Protein AF-A0A0M3V6K5-F1 (afdb_monomer)

Structure (mmCIF, N/CA/C/O backbone):
data_AF-A0A0M3V6K5-F1
#
_entry.id   AF-A0A0M3V6K5-F1
#
loop_
_atom_site.group_PDB
_atom_site.id
_atom_site.type_symbol
_atom_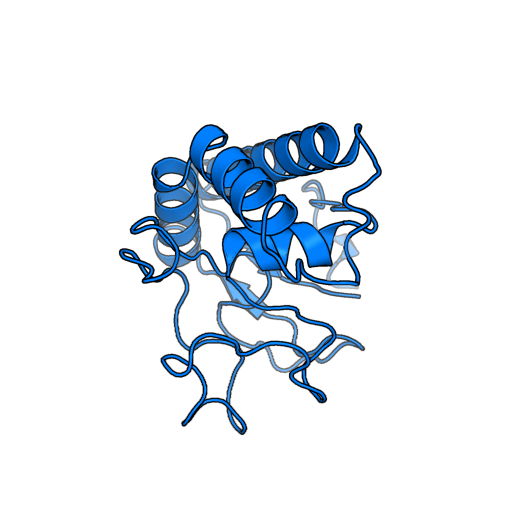site.label_atom_id
_atom_site.label_alt_id
_atom_site.label_comp_id
_atom_site.label_asym_id
_atom_site.label_entity_id
_atom_site.label_seq_id
_atom_site.pdbx_PDB_ins_code
_atom_site.Cartn_x
_atom_site.Cartn_y
_atom_site.Cartn_z
_atom_site.occupancy
_atom_site.B_iso_or_equiv
_atom_site.auth_seq_id
_atom_site.auth_comp_id
_atom_site.auth_asym_id
_atom_site.auth_atom_id
_atom_site.pdbx_PDB_model_num
ATOM 1 N N . MET A 1 1 ? -28.792 -4.652 2.745 1.00 46.75 1 MET A N 1
ATOM 2 C CA . MET A 1 1 ? -28.884 -3.284 3.290 1.00 46.75 1 MET A CA 1
ATOM 3 C C . MET A 1 1 ? -28.000 -3.232 4.536 1.00 46.75 1 MET A C 1
ATOM 5 O O . MET A 1 1 ? -28.494 -3.390 5.635 1.00 46.75 1 MET A O 1
ATOM 9 N N . PHE A 1 2 ? -26.681 -3.203 4.328 1.00 44.50 2 PHE A N 1
ATOM 10 C CA . PHE A 1 2 ? -25.637 -3.112 5.371 1.00 44.50 2 PHE A CA 1
ATOM 11 C C . PHE A 1 2 ? -24.636 -2.019 4.965 1.00 44.50 2 PHE A C 1
ATOM 13 O O . PHE A 1 2 ? -24.246 -1.193 5.773 1.00 44.50 2 PHE A O 1
ATOM 20 N N . LEU A 1 3 ? -24.344 -1.932 3.661 1.00 49.41 3 LEU A N 1
ATOM 21 C CA . LEU A 1 3 ? -23.540 -0.867 3.053 1.00 49.41 3 LEU A CA 1
ATOM 22 C C . LEU A 1 3 ? -24.242 0.506 2.999 1.00 49.41 3 LEU A C 1
ATOM 24 O O . LEU A 1 3 ? -23.576 1.527 2.949 1.00 49.41 3 LEU A O 1
ATOM 28 N N . SER A 1 4 ? -25.578 0.558 3.040 1.00 46.53 4 SER A N 1
ATOM 29 C CA . SER A 1 4 ? -26.351 1.810 2.911 1.00 46.53 4 SER A CA 1
ATOM 30 C C . SER A 1 4 ? -26.299 2.725 4.140 1.00 46.53 4 SER A C 1
ATOM 32 O O . SER A 1 4 ? -26.854 3.815 4.096 1.00 46.53 4 SER A O 1
ATOM 34 N N . GLU A 1 5 ? -25.705 2.264 5.243 1.00 46.28 5 GLU A N 1
ATOM 35 C CA . GLU A 1 5 ? -25.592 3.008 6.508 1.00 46.28 5 GLU A CA 1
ATOM 36 C C . GLU A 1 5 ? -24.185 3.595 6.724 1.00 46.28 5 GLU A C 1
ATOM 38 O O . GLU A 1 5 ? -23.921 4.212 7.754 1.00 46.28 5 GLU A O 1
ATOM 43 N N . TRP A 1 6 ? -23.262 3.411 5.774 1.00 54.88 6 TRP A N 1
ATOM 44 C CA . TRP A 1 6 ? -21.911 3.960 5.863 1.00 54.88 6 TRP A CA 1
ATOM 45 C C . TRP A 1 6 ? -21.881 5.360 5.234 1.00 54.88 6 TRP A C 1
ATOM 47 O O . TRP A 1 6 ? -21.780 5.506 4.024 1.00 54.88 6 TRP A O 1
ATOM 57 N N . GLU A 1 7 ? -21.960 6.402 6.067 1.00 50.59 7 GLU A N 1
ATOM 58 C CA . GLU A 1 7 ? -21.825 7.818 5.663 1.00 50.59 7 GLU A CA 1
ATOM 59 C C . GLU A 1 7 ? -20.371 8.249 5.357 1.00 50.59 7 GLU A C 1
ATOM 61 O O . GLU A 1 7 ? -20.107 9.430 5.139 1.00 50.59 7 GLU A O 1
ATOM 66 N N . ASN A 1 8 ? -19.406 7.324 5.361 1.00 55.50 8 ASN A N 1
ATOM 67 C CA . ASN A 1 8 ? -17.989 7.646 5.166 1.00 55.50 8 ASN A CA 1
ATOM 68 C C . ASN A 1 8 ? -17.569 7.419 3.712 1.00 55.50 8 ASN A C 1
ATOM 70 O O . ASN A 1 8 ? -18.063 6.471 3.101 1.00 55.50 8 ASN A O 1
ATOM 74 N N . PRO A 1 9 ? -16.650 8.240 3.172 1.00 61.56 9 PRO A N 1
ATOM 75 C CA . PRO A 1 9 ? -16.229 8.107 1.788 1.00 61.56 9 PRO A CA 1
ATOM 76 C C . PRO A 1 9 ? -15.633 6.717 1.559 1.00 61.56 9 PRO A C 1
ATOM 78 O O . PRO A 1 9 ? -14.806 6.232 2.331 1.00 61.56 9 PRO A O 1
ATOM 81 N N . GLU A 1 10 ? -16.109 6.058 0.515 1.00 70.69 10 GLU A N 1
ATOM 82 C CA . GLU A 1 10 ? -15.439 4.912 -0.078 1.00 70.69 10 GLU A CA 1
ATOM 83 C C . GLU A 1 10 ? -14.110 5.397 -0.666 1.00 70.69 10 GLU A C 1
ATOM 85 O O . GLU A 1 10 ? -14.068 6.449 -1.306 1.00 70.69 10 GLU A O 1
ATOM 90 N N . LEU A 1 11 ? -13.024 4.660 -0.426 1.00 72.75 11 LEU A N 1
ATOM 91 C CA . LEU A 1 11 ? -11.788 4.875 -1.169 1.00 72.75 11 LEU A CA 1
ATOM 92 C C . LEU A 1 11 ? -11.941 4.175 -2.526 1.00 72.75 11 LEU A C 1
ATOM 94 O O . LEU A 1 11 ? -11.670 2.979 -2.643 1.00 72.75 11 LEU A O 1
ATOM 98 N N . ASP A 1 12 ? -12.429 4.911 -3.524 1.00 72.25 12 ASP A N 1
ATOM 99 C CA . ASP A 1 12 ? -12.554 4.432 -4.904 1.00 72.25 12 ASP A CA 1
ATOM 100 C C . ASP A 1 12 ? -11.204 4.548 -5.614 1.00 72.25 12 ASP A C 1
ATOM 102 O O . ASP A 1 12 ? -10.880 5.535 -6.274 1.00 72.25 12 ASP A O 1
ATOM 106 N N . LEU A 1 13 ? -10.399 3.502 -5.468 1.00 66.94 13 LEU A N 1
ATOM 107 C CA . LEU A 1 13 ? -9.257 3.291 -6.340 1.00 66.94 13 LEU A CA 1
ATOM 108 C C . LEU A 1 13 ? -9.823 2.752 -7.649 1.00 66.94 13 LEU A C 1
ATOM 110 O O . LEU A 1 13 ? -10.278 1.610 -7.673 1.00 66.94 13 LEU A O 1
ATOM 114 N N . HIS A 1 14 ? -9.808 3.555 -8.717 1.00 66.00 14 HIS A N 1
ATOM 115 C CA . HIS A 1 14 ? -10.274 3.158 -10.050 1.00 66.00 14 HIS A CA 1
ATOM 116 C C . HIS A 1 14 ? -9.541 1.893 -10.593 1.00 66.00 14 HIS A C 1
ATOM 118 O O . HIS A 1 14 ? -9.084 0.997 -9.883 1.00 66.00 14 HIS A O 1
ATOM 124 N N . LYS A 1 15 ? -9.380 1.754 -11.915 1.00 64.25 15 LYS A N 1
ATOM 125 C CA . LYS A 1 15 ? -8.787 0.551 -12.540 1.00 64.25 15 LYS A CA 1
ATOM 126 C C . LYS A 1 15 ? -7.354 0.211 -12.092 1.00 64.25 15 LYS A C 1
ATOM 128 O O . LYS A 1 15 ? -6.901 -0.878 -12.429 1.00 64.25 15 LYS A O 1
ATOM 133 N N . SER A 1 16 ? -6.693 1.079 -11.326 1.00 76.75 16 SER A N 1
ATOM 134 C CA . SER A 1 16 ? -5.287 0.954 -10.937 1.00 76.75 16 SER A CA 1
ATOM 135 C C . SER A 1 16 ? -5.024 0.215 -9.619 1.00 76.75 16 SER A C 1
ATOM 137 O O . SER A 1 16 ? -3.887 0.149 -9.145 1.00 76.75 16 SER A O 1
ATOM 139 N N . TRP A 1 17 ? -6.058 -0.351 -8.987 1.00 79.56 17 TRP A N 1
ATOM 140 C CA . TRP A 1 17 ? -5.895 -1.080 -7.725 1.00 79.56 17 TRP A CA 1
ATOM 141 C C . TRP A 1 17 ? -4.914 -2.263 -7.844 1.00 79.56 17 TRP A C 1
ATOM 143 O O . TRP A 1 17 ? -4.268 -2.639 -6.865 1.00 79.56 17 TRP A O 1
ATOM 153 N N . ARG A 1 18 ? -4.760 -2.853 -9.040 1.00 81.31 18 ARG A N 1
ATOM 154 C CA . ARG A 1 18 ? -3.841 -3.979 -9.285 1.00 81.31 18 ARG A CA 1
ATOM 155 C C . ARG A 1 18 ? -2.384 -3.524 -9.279 1.00 81.31 18 ARG A C 1
ATOM 157 O O . ARG A 1 18 ? -1.545 -4.174 -8.657 1.00 81.31 18 ARG A O 1
ATOM 164 N N . GLU A 1 19 ? -2.111 -2.418 -9.953 1.00 87.31 19 GLU A N 1
ATOM 165 C CA . GLU A 1 19 ? -0.820 -1.755 -10.099 1.00 87.31 19 GLU A CA 1
ATOM 166 C C . GLU A 1 19 ? -0.312 -1.330 -8.722 1.00 87.31 19 GLU A C 1
ATOM 168 O O . GLU A 1 19 ? 0.783 -1.719 -8.308 1.00 87.31 19 GLU A O 1
ATOM 173 N N . ILE A 1 20 ? -1.152 -0.630 -7.957 1.00 90.31 20 ILE A N 1
ATOM 174 C CA . ILE A 1 20 ? -0.763 -0.163 -6.629 1.00 90.31 20 ILE A CA 1
ATOM 175 C C . ILE A 1 20 ? -0.643 -1.309 -5.620 1.00 90.31 20 ILE A C 1
ATOM 177 O O . ILE A 1 20 ? 0.279 -1.306 -4.807 1.00 90.31 20 ILE A O 1
ATOM 181 N N . THR A 1 21 ? -1.478 -2.355 -5.708 1.00 87.38 21 THR A N 1
ATOM 182 C CA . THR A 1 21 ? -1.301 -3.569 -4.886 1.00 87.38 21 THR A CA 1
ATOM 183 C C . THR A 1 21 ? 0.054 -4.220 -5.154 1.00 87.38 21 THR A C 1
ATOM 185 O O . THR A 1 21 ? 0.742 -4.619 -4.213 1.00 87.38 21 THR A O 1
ATOM 188 N N . PHE A 1 22 ? 0.473 -4.293 -6.419 1.00 87.50 22 PHE A N 1
ATOM 189 C CA . PHE A 1 22 ? 1.783 -4.825 -6.773 1.00 87.50 22 PHE A CA 1
ATOM 190 C C . PHE A 1 22 ? 2.917 -3.986 -6.170 1.00 87.50 22 PHE A C 1
ATOM 192 O O . PHE A 1 22 ? 3.817 -4.549 -5.546 1.00 87.50 22 PHE A O 1
ATOM 199 N N . LEU A 1 23 ? 2.856 -2.658 -6.279 1.00 91.00 23 LEU A N 1
ATOM 200 C CA . LEU A 1 23 ? 3.886 -1.771 -5.728 1.00 91.00 23 LEU A CA 1
ATOM 201 C C . LEU A 1 23 ? 3.922 -1.780 -4.192 1.00 91.00 23 LEU A C 1
ATOM 203 O O . LEU A 1 23 ? 4.999 -1.692 -3.601 1.00 91.00 23 LEU A O 1
ATOM 207 N N . LEU A 1 24 ? 2.777 -1.928 -3.527 1.00 91.94 24 LEU A N 1
ATOM 208 C CA . LEU A 1 24 ? 2.703 -1.978 -2.067 1.00 91.94 24 LEU A CA 1
ATOM 209 C C . LEU A 1 24 ? 3.119 -3.339 -1.506 1.00 91.94 24 LEU A C 1
ATOM 211 O O . LEU A 1 24 ? 3.901 -3.401 -0.555 1.00 91.94 24 LEU A O 1
ATOM 215 N N . ALA A 1 25 ? 2.613 -4.426 -2.086 1.00 85.69 25 ALA A N 1
ATOM 216 C CA . ALA A 1 25 ? 2.657 -5.751 -1.478 1.00 85.69 25 ALA A CA 1
ATOM 217 C C . ALA A 1 25 ? 3.518 -6.772 -2.238 1.00 85.69 25 ALA A C 1
ATOM 219 O O . ALA A 1 25 ? 3.788 -7.854 -1.714 1.00 85.69 25 ALA A O 1
ATOM 220 N N . GLY A 1 26 ? 3.962 -6.452 -3.456 1.00 80.19 26 GLY A N 1
ATOM 221 C CA . GLY A 1 26 ? 4.806 -7.321 -4.279 1.00 80.19 26 GLY A CA 1
ATOM 222 C C . GLY A 1 26 ? 4.074 -8.512 -4.909 1.00 80.19 26 GLY A C 1
ATOM 223 O O . GLY A 1 26 ? 4.721 -9.484 -5.302 1.00 80.19 26 GLY A O 1
ATOM 224 N N . TYR A 1 27 ? 2.740 -8.474 -4.992 1.00 72.19 27 TYR A N 1
ATOM 225 C CA . TYR A 1 27 ? 1.919 -9.509 -5.628 1.00 72.19 27 TYR A CA 1
ATOM 226 C C . TYR A 1 27 ? 0.771 -8.890 -6.438 1.00 72.19 27 TYR A C 1
ATOM 228 O O . TYR A 1 27 ? 0.402 -7.742 -6.211 1.00 72.19 27 TYR A O 1
ATOM 236 N N . ILE A 1 28 ? 0.170 -9.664 -7.351 1.00 63.12 28 ILE A N 1
ATOM 237 C CA . ILE A 1 28 ? -1.068 -9.262 -8.040 1.00 63.12 28 ILE A CA 1
ATOM 238 C C . ILE A 1 28 ? -2.222 -10.096 -7.521 1.00 63.12 28 ILE A C 1
ATOM 240 O O . ILE A 1 28 ? -2.120 -11.319 -7.443 1.00 63.12 28 ILE A O 1
ATOM 244 N N . SER A 1 29 ? -3.333 -9.437 -7.228 1.00 51.25 29 SER A N 1
ATOM 245 C CA . SER A 1 29 ? -4.604 -10.084 -6.931 1.00 51.25 29 SER A CA 1
ATOM 246 C C . SER A 1 29 ? -5.031 -11.015 -8.074 1.00 51.25 29 SER A C 1
ATOM 248 O O . SER A 1 29 ? -5.043 -12.220 -7.909 1.00 51.25 29 SER A O 1
ATOM 250 N N . ALA A 1 30 ? -5.252 -10.511 -9.290 1.00 44.53 30 ALA A N 1
ATOM 251 C CA . ALA A 1 30 ? -5.819 -11.278 -10.411 1.00 44.53 30 ALA A CA 1
ATOM 252 C C . ALA A 1 30 ? -5.052 -12.556 -10.840 1.00 44.53 30 ALA A C 1
ATOM 254 O O . ALA A 1 30 ? -5.631 -13.417 -11.504 1.00 44.53 30 ALA A O 1
ATOM 255 N N . TYR A 1 31 ? -3.780 -12.712 -10.460 1.00 45.22 31 TYR A N 1
ATOM 256 C CA . TYR A 1 31 ? -2.925 -13.847 -10.833 1.00 45.22 31 TYR A CA 1
ATOM 257 C C . TYR A 1 31 ? -2.845 -14.941 -9.754 1.00 45.22 31 TYR A C 1
ATOM 259 O O . TYR A 1 31 ? -1.856 -15.668 -9.662 1.00 45.22 31 TYR A O 1
ATOM 267 N N . TYR A 1 32 ? -3.934 -15.133 -9.000 1.00 46.59 32 TYR A N 1
ATOM 268 C CA . TYR A 1 32 ? -4.135 -16.261 -8.077 1.00 46.59 32 TYR A CA 1
ATOM 269 C C . TYR A 1 32 ? -3.855 -17.641 -8.710 1.00 46.59 32 TYR A C 1
ATOM 271 O O . TYR A 1 32 ? -3.421 -18.560 -8.019 1.00 46.59 32 TYR A O 1
ATOM 279 N N . ASN A 1 33 ? -4.076 -17.787 -10.024 1.00 37.22 33 ASN A N 1
ATOM 280 C CA . ASN A 1 33 ? -4.031 -19.079 -10.719 1.00 37.22 33 ASN A CA 1
ATOM 281 C C . ASN A 1 33 ? -2.872 -19.246 -11.717 1.00 37.22 33 ASN A C 1
ATOM 283 O O . ASN A 1 33 ? -2.656 -20.360 -12.193 1.00 37.22 33 ASN A O 1
ATOM 287 N N . THR A 1 34 ? -2.107 -18.196 -12.034 1.00 36.41 34 THR A N 1
ATOM 288 C CA . THR A 1 34 ? -0.942 -18.303 -12.929 1.00 36.41 34 THR A CA 1
ATOM 289 C C . THR A 1 34 ? 0.180 -17.365 -12.480 1.00 36.41 34 THR A C 1
ATOM 291 O O . THR A 1 34 ? 0.120 -16.169 -12.749 1.00 36.41 34 THR A O 1
ATOM 294 N N . PRO A 1 35 ? 1.236 -17.873 -11.820 1.00 39.25 35 PRO A N 1
ATOM 295 C CA . PRO A 1 35 ? 2.397 -17.063 -11.483 1.00 39.25 35 PRO A CA 1
ATOM 296 C C . PRO A 1 35 ? 3.205 -16.768 -12.756 1.00 39.25 35 PRO A C 1
ATOM 298 O O . PRO A 1 35 ? 4.134 -17.496 -13.103 1.00 39.25 35 PRO A O 1
ATOM 301 N N . GLN A 1 36 ? 2.847 -15.713 -13.493 1.00 36.16 36 GLN A N 1
A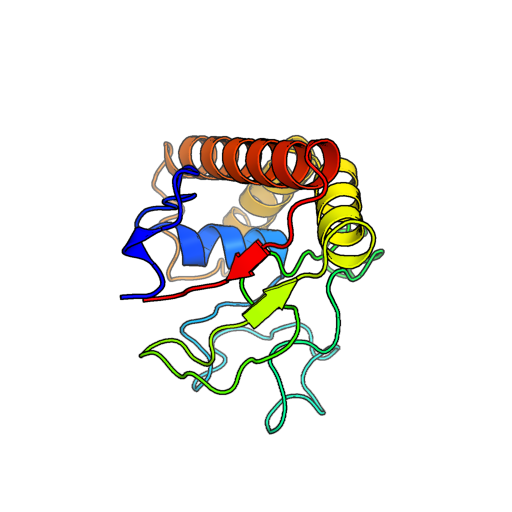TOM 302 C CA . GLN A 1 36 ? 3.749 -15.113 -14.474 1.00 36.16 36 GLN A CA 1
ATOM 303 C C . GLN A 1 36 ? 4.632 -14.091 -13.763 1.00 36.16 36 GLN A C 1
ATOM 305 O O . GLN A 1 36 ? 4.280 -12.929 -13.597 1.00 36.16 36 GLN A O 1
ATOM 310 N N . GLY A 1 37 ? 5.790 -14.572 -13.327 1.00 39.91 37 GLY A N 1
ATOM 311 C CA . GLY A 1 37 ? 6.756 -13.806 -12.555 1.00 39.91 37 GLY A CA 1
ATOM 312 C C . GLY A 1 37 ? 6.961 -14.483 -11.216 1.00 39.91 37 GLY A C 1
ATOM 313 O O . GLY A 1 37 ? 6.008 -14.762 -10.492 1.00 39.91 37 GLY A O 1
ATOM 314 N N . LYS A 1 38 ? 8.211 -14.803 -10.895 1.00 37.91 38 LYS A N 1
ATOM 315 C CA . LYS A 1 38 ? 8.574 -15.253 -9.557 1.00 37.91 38 LYS A CA 1
ATOM 316 C C . LYS A 1 38 ? 8.181 -14.141 -8.576 1.00 37.91 38 LYS A C 1
ATOM 318 O O . LYS A 1 38 ? 8.945 -13.197 -8.401 1.00 37.91 38 LYS A O 1
ATOM 323 N N . ILE A 1 39 ? 7.022 -14.262 -7.920 1.00 46.44 39 ILE A N 1
ATOM 324 C CA . ILE A 1 39 ? 6.882 -13.757 -6.549 1.00 46.44 39 ILE A CA 1
ATOM 325 C C . ILE A 1 39 ? 8.115 -14.331 -5.852 1.00 46.44 39 ILE A C 1
ATOM 327 O O . ILE A 1 39 ? 8.301 -15.549 -5.975 1.00 46.44 39 ILE A O 1
ATOM 331 N N . PRO A 1 40 ? 9.008 -13.509 -5.263 1.00 42.59 40 PRO A N 1
ATOM 332 C CA . PRO A 1 40 ? 10.245 -14.003 -4.680 1.00 42.59 40 PRO A CA 1
ATOM 333 C C . PRO A 1 40 ? 9.931 -15.283 -3.918 1.00 42.59 40 PRO A C 1
ATOM 335 O O . PRO A 1 40 ? 8.960 -15.309 -3.157 1.00 42.59 40 PRO A O 1
ATOM 338 N N . GLU A 1 41 ? 10.703 -16.342 -4.167 1.00 39.88 41 GLU A N 1
ATOM 339 C CA . GLU A 1 41 ? 10.521 -17.710 -3.643 1.00 39.88 41 GLU A CA 1
ATOM 340 C C . GLU A 1 41 ? 10.428 -17.776 -2.093 1.00 39.88 41 GLU A C 1
ATOM 342 O O . GLU A 1 41 ? 10.348 -18.845 -1.504 1.00 39.88 41 GLU A O 1
ATOM 347 N N . LEU A 1 42 ? 10.389 -16.628 -1.416 1.00 39.47 42 LEU A N 1
ATOM 348 C CA . LEU A 1 42 ? 10.339 -16.401 0.015 1.00 39.47 42 LEU A CA 1
ATOM 349 C C . LEU A 1 42 ? 8.957 -16.304 0.665 1.00 39.47 42 LEU A C 1
ATOM 351 O O . LEU A 1 42 ? 8.919 -16.262 1.892 1.00 39.47 42 LEU A O 1
ATOM 355 N N . ILE A 1 43 ? 7.836 -16.267 -0.065 1.00 44.28 43 ILE A N 1
ATOM 356 C CA . ILE A 1 43 ? 6.516 -16.131 0.598 1.00 44.28 43 ILE A CA 1
ATOM 357 C C . ILE A 1 43 ? 5.555 -17.299 0.314 1.00 44.28 43 ILE A C 1
ATOM 359 O O . ILE A 1 43 ? 4.724 -17.630 1.160 1.00 44.28 43 ILE A O 1
ATOM 363 N N . VAL A 1 44 ? 5.677 -17.999 -0.820 1.00 42.09 44 VAL A N 1
ATOM 364 C CA . VAL A 1 44 ? 4.568 -18.829 -1.342 1.00 42.09 44 VAL A CA 1
ATOM 365 C C . VAL A 1 44 ? 4.871 -20.333 -1.406 1.00 42.09 44 VAL A C 1
ATOM 367 O O . VAL A 1 44 ? 4.247 -21.049 -2.176 1.00 42.09 44 VAL A O 1
ATOM 370 N N . GLU A 1 45 ? 5.762 -20.885 -0.576 1.00 38.06 45 GLU A N 1
ATOM 371 C CA . GLU A 1 45 ? 5.863 -22.360 -0.494 1.00 38.06 45 GLU A CA 1
ATOM 372 C C . GLU A 1 45 ? 4.759 -22.977 0.396 1.00 38.06 45 GLU A C 1
ATOM 374 O O . GLU A 1 45 ? 4.413 -24.148 0.260 1.00 38.06 45 GLU A O 1
ATOM 379 N N . LYS A 1 46 ? 4.128 -22.181 1.276 1.00 37.59 46 LYS A N 1
ATOM 380 C CA . LYS A 1 46 ? 3.036 -22.640 2.166 1.00 37.59 46 LYS A CA 1
ATOM 381 C C . LYS A 1 46 ? 1.683 -21.950 1.949 1.00 37.59 46 LYS A C 1
ATOM 383 O O . LYS A 1 46 ? 0.683 -22.417 2.489 1.00 37.59 46 LYS A O 1
ATOM 388 N N . GLY A 1 47 ? 1.637 -20.880 1.154 1.00 39.84 47 GLY A N 1
ATOM 389 C CA . GLY A 1 47 ? 0.443 -20.040 0.969 1.00 39.84 47 GLY A CA 1
ATOM 390 C C . GLY A 1 47 ? -0.542 -20.518 -0.102 1.00 39.84 47 GLY A C 1
ATOM 391 O O . GLY A 1 47 ? -1.663 -20.031 -0.154 1.00 39.84 47 GLY A O 1
ATOM 392 N N . TYR A 1 48 ? -0.178 -21.507 -0.927 1.00 39.44 48 TYR A N 1
ATOM 393 C CA . TYR A 1 48 ? -0.980 -21.917 -2.093 1.00 39.44 48 TYR A CA 1
ATOM 394 C C . TYR A 1 48 ? -2.345 -22.551 -1.747 1.00 39.44 48 TYR A C 1
ATOM 396 O O . TYR A 1 48 ? -3.115 -22.889 -2.642 1.00 39.44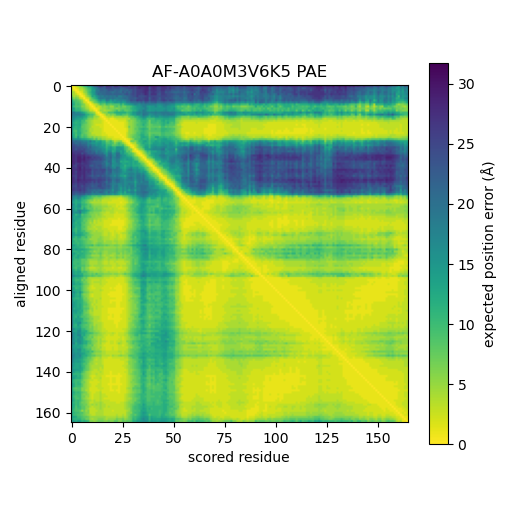 48 TYR A O 1
ATOM 404 N N . LYS A 1 49 ? -2.659 -22.764 -0.459 1.00 41.59 49 LYS A N 1
ATOM 405 C CA . LYS A 1 49 ? -3.939 -23.359 -0.038 1.00 41.59 49 LYS A CA 1
ATOM 406 C C . LYS A 1 49 ? -4.665 -22.686 1.122 1.00 41.59 49 LYS A C 1
ATOM 408 O O . LYS A 1 49 ? -5.780 -23.120 1.395 1.00 41.59 49 LYS A O 1
ATOM 413 N N . LYS A 1 50 ? -4.110 -21.681 1.804 1.00 40.16 50 LYS A N 1
ATOM 414 C CA . LYS A 1 50 ? -4.819 -20.988 2.894 1.00 40.16 50 LYS A CA 1
ATOM 415 C C . LYS A 1 50 ? -4.321 -19.556 3.035 1.00 40.16 50 LYS A C 1
ATOM 417 O O . LYS A 1 50 ? -3.163 -19.354 3.378 1.00 40.16 50 LYS A O 1
ATOM 422 N N . ASP A 1 51 ? -5.250 -18.639 2.793 1.00 42.59 51 ASP A N 1
ATOM 423 C CA . ASP A 1 51 ? -5.223 -17.211 3.092 1.00 42.59 51 ASP A CA 1
ATOM 424 C C . ASP A 1 51 ? -4.161 -16.349 2.404 1.00 42.59 51 ASP A C 1
ATOM 426 O O . ASP A 1 51 ? -2.953 -16.559 2.489 1.00 42.59 51 ASP A O 1
ATOM 430 N N . PHE A 1 52 ? -4.661 -15.320 1.720 1.00 47.78 52 PHE A N 1
ATOM 431 C CA . PHE A 1 52 ? -3.865 -14.287 1.081 1.00 47.78 52 PHE A CA 1
ATOM 432 C C . PHE A 1 52 ? -3.083 -13.499 2.136 1.00 47.78 52 PHE A C 1
ATOM 434 O O . PHE A 1 52 ? -3.639 -12.655 2.824 1.00 47.78 52 PHE A O 1
ATOM 441 N N . LEU A 1 53 ? -1.797 -13.845 2.253 1.00 54.56 53 LEU A N 1
ATOM 442 C CA . LEU A 1 53 ? -0.766 -13.322 3.155 1.00 54.56 53 LEU A CA 1
ATOM 443 C C . LEU A 1 53 ? -1.149 -13.299 4.652 1.00 54.56 53 LEU A C 1
ATOM 445 O O . LEU A 1 53 ? -1.964 -12.490 5.084 1.00 54.56 53 LEU A O 1
ATOM 449 N N . PRO A 1 54 ? -0.479 -14.087 5.513 1.00 58.34 54 PRO A N 1
ATOM 450 C CA . PRO A 1 54 ? -0.762 -14.105 6.951 1.00 58.34 54 PRO A CA 1
ATOM 451 C C . PRO A 1 54 ? -0.367 -12.809 7.694 1.00 58.34 54 PRO A C 1
ATOM 453 O O . PRO A 1 54 ? -0.459 -12.770 8.919 1.00 58.34 54 PRO A O 1
ATOM 456 N N . PHE A 1 55 ? 0.110 -11.770 7.000 1.00 70.56 55 PHE A N 1
ATOM 457 C CA . PHE A 1 55 ? 0.656 -10.551 7.596 1.0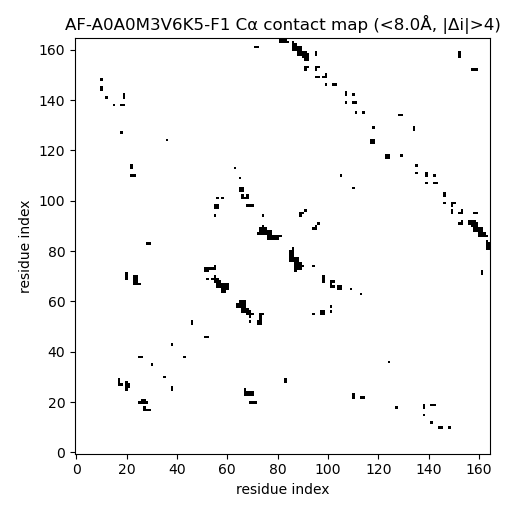0 70.56 55 PHE A CA 1
ATOM 458 C C . PHE A 1 55 ? 0.069 -9.278 6.969 1.00 70.56 55 PHE A C 1
ATOM 460 O O . PHE A 1 55 ? -0.205 -9.218 5.771 1.00 70.56 55 PHE A O 1
ATOM 467 N N . LEU A 1 56 ? -0.064 -8.241 7.801 1.00 83.31 56 LEU A N 1
ATOM 468 C CA . LEU A 1 56 ? -0.445 -6.884 7.393 1.00 83.31 56 LEU A CA 1
ATOM 469 C C . LEU A 1 56 ? 0.725 -6.167 6.710 1.00 83.31 56 LEU A C 1
ATOM 471 O O . LEU A 1 56 ? 0.557 -5.556 5.657 1.00 83.31 56 LEU A O 1
ATOM 475 N N . VAL A 1 57 ? 1.919 -6.280 7.306 1.00 87.06 57 VAL A N 1
ATOM 476 C CA . VAL A 1 57 ? 3.150 -5.628 6.846 1.00 87.06 57 VAL A CA 1
ATOM 477 C C . VAL A 1 57 ? 4.363 -6.549 7.045 1.00 87.06 57 VAL A C 1
ATOM 479 O O . VAL A 1 57 ? 4.557 -7.088 8.134 1.00 87.06 57 VAL A O 1
ATOM 482 N N . ILE A 1 58 ? 5.221 -6.697 6.028 1.00 87.19 58 ILE A N 1
ATOM 483 C CA . ILE A 1 58 ? 6.605 -7.189 6.198 1.00 87.19 58 ILE A CA 1
ATOM 484 C C . ILE A 1 58 ? 7.506 -5.970 6.269 1.00 87.19 58 ILE A C 1
ATOM 486 O O . ILE A 1 58 ? 7.650 -5.288 5.266 1.00 87.19 58 ILE A O 1
ATOM 490 N N . LYS A 1 59 ? 8.149 -5.716 7.411 1.00 83.81 59 LYS A N 1
ATOM 491 C CA . LYS A 1 59 ? 8.944 -4.494 7.619 1.00 83.81 59 LYS A CA 1
ATOM 492 C C . LYS A 1 59 ? 10.178 -4.371 6.720 1.00 83.81 59 LYS A C 1
ATOM 494 O O . LYS A 1 59 ? 10.435 -3.303 6.192 1.00 83.81 59 LYS A O 1
ATOM 499 N N . ASN A 1 60 ? 10.904 -5.465 6.506 1.00 81.81 60 ASN A N 1
ATOM 500 C CA . ASN A 1 60 ? 12.148 -5.455 5.734 1.00 81.81 60 ASN A CA 1
ATOM 501 C C . ASN A 1 60 ? 11.998 -6.349 4.504 1.00 81.81 60 ASN A C 1
ATOM 503 O O . ASN A 1 60 ? 12.303 -7.545 4.563 1.00 81.81 60 ASN A O 1
ATOM 507 N N . SER A 1 61 ? 11.479 -5.797 3.405 1.00 81.44 61 SER A N 1
ATOM 508 C CA . SER A 1 61 ? 11.355 -6.558 2.165 1.00 81.44 61 SER A CA 1
ATOM 509 C C . SER A 1 61 ? 12.731 -6.909 1.601 1.00 81.44 61 SER A C 1
ATOM 511 O O . SER A 1 61 ? 13.688 -6.142 1.699 1.00 81.44 61 SER A O 1
ATOM 513 N N . GLN A 1 62 ? 12.823 -8.052 0.926 1.00 76.81 62 GLN A N 1
ATOM 514 C CA . GLN A 1 62 ? 13.998 -8.355 0.106 1.00 76.81 62 GLN A CA 1
ATOM 515 C C . GLN A 1 62 ? 13.995 -7.619 -1.239 1.00 76.81 62 GLN A C 1
ATOM 517 O O . GLN A 1 62 ? 14.962 -7.720 -1.988 1.00 76.81 62 GLN A O 1
ATOM 522 N N . TRP A 1 63 ? 12.911 -6.909 -1.564 1.00 77.31 63 TRP A N 1
ATOM 523 C CA . TRP A 1 63 ? 12.792 -6.170 -2.815 1.00 77.31 63 TRP A CA 1
ATOM 524 C C . TRP A 1 63 ? 13.659 -4.912 -2.774 1.00 77.31 63 TRP A C 1
ATOM 526 O O . TRP A 1 63 ? 14.448 -4.654 -3.681 1.00 77.31 63 TRP A O 1
ATOM 536 N N . ASP A 1 64 ? 13.536 -4.146 -1.697 1.00 83.69 64 ASP A N 1
ATOM 537 C CA . ASP A 1 64 ? 14.164 -2.836 -1.569 1.00 83.69 64 ASP A CA 1
ATOM 538 C C . ASP A 1 64 ? 14.526 -2.457 -0.127 1.00 83.69 64 ASP A C 1
ATOM 540 O O . ASP A 1 64 ? 14.956 -1.331 0.115 1.00 83.69 64 ASP A O 1
ATOM 544 N N . GLY A 1 65 ? 14.368 -3.376 0.831 1.00 85.50 65 GLY A N 1
ATOM 545 C CA . GLY A 1 65 ? 14.608 -3.112 2.250 1.00 85.50 65 GLY A CA 1
ATOM 546 C C . GLY A 1 65 ? 13.524 -2.269 2.925 1.00 85.50 65 GLY A C 1
ATOM 547 O O . GLY A 1 65 ? 13.635 -2.022 4.120 1.00 85.50 65 GLY A O 1
ATOM 548 N N . LYS A 1 66 ? 12.486 -1.842 2.193 1.00 91.81 66 LYS A N 1
ATOM 549 C CA . LYS A 1 66 ? 11.328 -1.104 2.717 1.00 91.81 66 LYS A CA 1
ATOM 550 C C . LYS A 1 66 ? 10.176 -2.055 3.059 1.00 91.81 66 LYS A C 1
ATOM 552 O O . LYS A 1 66 ? 10.211 -3.219 2.647 1.00 91.81 66 LYS A O 1
ATOM 557 N N . PRO A 1 67 ? 9.125 -1.588 3.752 1.00 92.50 67 PRO A N 1
ATOM 558 C CA . PRO A 1 67 ? 8.002 -2.452 4.083 1.00 92.50 67 PRO A CA 1
ATOM 559 C C . PRO A 1 67 ? 7.185 -2.915 2.867 1.00 92.50 67 PRO A C 1
ATOM 561 O O . PRO A 1 67 ? 6.948 -2.138 1.946 1.00 92.50 67 PRO A O 1
ATOM 564 N N . LEU A 1 68 ? 6.713 -4.165 2.863 1.00 90.19 68 LEU A N 1
ATOM 565 C CA . LEU A 1 68 ? 5.602 -4.606 2.004 1.00 90.19 68 LEU A CA 1
ATOM 566 C C . LEU A 1 68 ? 4.301 -4.474 2.784 1.00 90.19 68 LEU A C 1
ATOM 568 O O . LEU A 1 68 ? 4.222 -4.995 3.896 1.00 90.19 68 LEU A O 1
ATOM 572 N N . ILE A 1 69 ? 3.299 -3.822 2.203 1.00 92.50 69 ILE A N 1
ATOM 573 C CA . ILE A 1 69 ? 2.044 -3.459 2.864 1.00 92.50 69 ILE A CA 1
ATOM 574 C C . ILE A 1 69 ? 0.873 -4.117 2.141 1.00 92.50 69 ILE A C 1
ATOM 576 O O . ILE A 1 69 ? 0.631 -3.848 0.969 1.00 92.50 69 ILE A O 1
ATOM 580 N N . ASN A 1 70 ? 0.113 -4.958 2.840 1.00 87.69 70 ASN A N 1
ATOM 581 C CA . ASN A 1 70 ? -1.068 -5.612 2.284 1.00 87.69 70 ASN A CA 1
ATOM 582 C C . ASN A 1 70 ? -2.346 -4.811 2.603 1.00 87.69 70 ASN A C 1
ATOM 584 O O . ASN A 1 70 ? -3.195 -5.261 3.368 1.00 87.69 70 ASN A O 1
ATOM 588 N N . ALA A 1 71 ? -2.464 -3.612 2.023 1.00 88.88 71 ALA A N 1
ATOM 589 C CA . ALA A 1 71 ? -3.576 -2.686 2.279 1.00 88.88 71 ALA A CA 1
ATOM 590 C C . ALA A 1 71 ? -4.955 -3.254 1.881 1.00 88.88 71 ALA A C 1
ATOM 592 O O . ALA A 1 71 ? -5.947 -2.990 2.550 1.00 88.88 71 ALA A O 1
ATOM 593 N N . PHE A 1 72 ? -5.017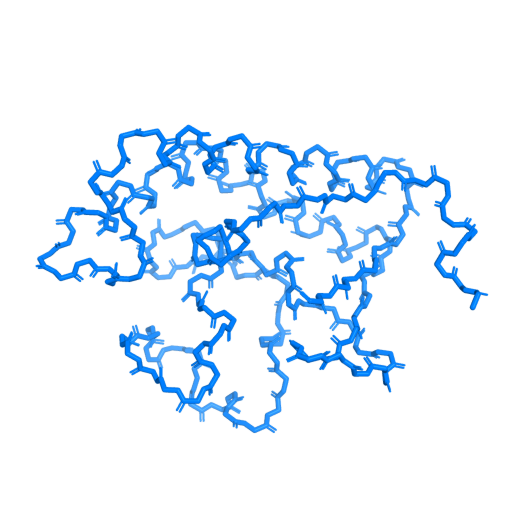 -4.089 0.838 1.00 82.69 72 PHE A N 1
ATOM 594 C CA . PHE A 1 72 ? -6.289 -4.518 0.234 1.00 82.69 72 PHE A CA 1
ATOM 595 C C . PHE A 1 72 ? -6.665 -5.978 0.487 1.00 82.69 72 PHE A C 1
ATOM 597 O O . PHE A 1 72 ? -7.832 -6.339 0.371 1.00 82.69 72 PHE A O 1
ATOM 604 N N . GLY A 1 73 ? -5.691 -6.830 0.812 1.00 77.69 73 GLY A N 1
ATOM 605 C CA . GLY A 1 73 ? -5.900 -8.274 0.943 1.00 77.69 73 GLY A CA 1
ATOM 606 C C . GLY A 1 73 ? -5.744 -8.819 2.360 1.00 77.69 73 GLY A C 1
ATOM 607 O O . GLY A 1 73 ? -5.857 -10.030 2.542 1.00 77.69 73 GLY A O 1
ATOM 608 N N . ALA A 1 74 ? -5.431 -7.979 3.350 1.00 80.94 74 ALA A N 1
ATOM 609 C CA . ALA A 1 74 ? -5.154 -8.423 4.715 1.00 80.94 74 ALA A CA 1
ATOM 610 C C . ALA A 1 74 ? -6.388 -8.389 5.628 1.00 80.94 74 ALA A C 1
ATOM 612 O O . ALA A 1 74 ? -7.498 -8.064 5.219 1.00 80.94 74 ALA A O 1
ATOM 613 N N . GLY A 1 75 ? -6.183 -8.733 6.898 1.00 82.69 75 GLY A N 1
ATOM 614 C CA . GLY A 1 75 ? -7.236 -8.715 7.904 1.00 82.69 75 GLY A CA 1
ATOM 615 C C . GLY A 1 75 ? -8.048 -10.003 7.948 1.00 82.69 75 GLY A C 1
ATOM 616 O O . GLY A 1 75 ? -7.752 -11.001 7.278 1.00 82.69 75 GLY A O 1
ATOM 617 N N . LYS A 1 76 ? -9.067 -9.985 8.803 1.00 85.75 76 LYS A N 1
ATOM 618 C CA . LYS A 1 76 ? -9.865 -11.163 9.120 1.00 85.75 76 LYS A CA 1
ATOM 619 C C . LYS A 1 76 ? -11.054 -11.289 8.174 1.00 85.75 76 LYS A C 1
ATOM 621 O O . LYS A 1 76 ? -11.826 -10.351 8.013 1.00 85.75 76 LYS A O 1
ATOM 626 N N . ASP A 1 77 ? -11.203 -12.477 7.603 1.00 85.75 77 ASP A N 1
ATOM 627 C CA . ASP A 1 77 ? -12.356 -12.881 6.798 1.00 85.75 77 ASP A CA 1
ATOM 628 C C . ASP A 1 77 ? -13.656 -12.872 7.635 1.00 85.75 77 ASP A C 1
ATOM 630 O O . ASP A 1 77 ? -13.666 -13.305 8.796 1.00 85.75 77 ASP A O 1
ATOM 634 N N . ILE A 1 78 ? -14.747 -12.364 7.048 1.00 85.00 78 ILE A N 1
ATOM 635 C CA . ILE A 1 78 ? -16.096 -12.334 7.643 1.00 85.00 78 ILE A CA 1
ATOM 636 C C . ILE A 1 78 ? -17.078 -13.356 7.041 1.00 85.00 78 ILE A C 1
ATOM 638 O O . ILE A 1 78 ? -18.250 -13.369 7.414 1.00 85.00 78 ILE A O 1
ATOM 642 N N . GLY A 1 79 ? -16.620 -14.221 6.138 1.00 80.62 79 GLY A N 1
ATOM 643 C CA . GLY A 1 79 ? -17.370 -15.315 5.521 1.00 80.62 79 GLY A CA 1
ATOM 644 C C . GLY A 1 79 ? -18.269 -14.905 4.352 1.00 80.62 79 GLY A C 1
ATOM 645 O O . GLY A 1 79 ? -19.093 -15.710 3.918 1.00 80.62 79 GLY A O 1
ATOM 646 N N . TYR A 1 80 ? -18.151 -13.668 3.861 1.00 82.88 80 TYR A N 1
ATOM 647 C CA . TYR A 1 80 ? -18.876 -13.188 2.684 1.00 82.88 80 TYR A CA 1
ATOM 648 C C . TYR A 1 80 ? -17.919 -13.074 1.498 1.00 82.88 80 TYR A C 1
ATOM 650 O O . TYR A 1 80 ? -16.943 -12.338 1.566 1.00 82.88 80 TYR A O 1
ATOM 658 N N . GLU A 1 81 ? -18.208 -13.795 0.420 1.00 81.06 81 GLU A N 1
ATOM 659 C CA . GLU A 1 81 ? -17.354 -13.905 -0.768 1.00 81.06 81 GLU A CA 1
ATOM 660 C C . GLU A 1 81 ? -17.854 -12.999 -1.899 1.00 81.06 81 GLU A C 1
ATOM 662 O O . GLU A 1 81 ? -19.061 -12.888 -2.137 1.00 81.06 81 GLU A O 1
ATOM 667 N N . THR A 1 82 ? -16.927 -12.389 -2.634 1.00 78.25 82 THR A N 1
ATOM 668 C CA . THR A 1 82 ? -17.200 -11.663 -3.883 1.00 78.25 82 THR A CA 1
ATOM 669 C C . THR A 1 82 ? -16.524 -12.363 -5.068 1.00 78.25 82 THR A C 1
ATOM 671 O O . THR A 1 82 ? -15.902 -13.415 -4.923 1.00 78.25 82 THR A O 1
ATOM 674 N N . GLY A 1 83 ? -16.609 -11.780 -6.269 1.00 72.19 83 GLY A N 1
ATOM 675 C CA . GLY A 1 83 ? -15.850 -12.264 -7.430 1.00 72.19 83 GLY A CA 1
ATOM 676 C C . GLY A 1 83 ? -14.322 -12.186 -7.269 1.00 72.19 83 GLY A C 1
ATOM 677 O O . GLY A 1 83 ? -13.606 -12.782 -8.072 1.00 72.19 83 GLY A O 1
ATOM 678 N N . TYR A 1 84 ? -13.830 -11.488 -6.238 1.00 70.81 84 TYR A N 1
ATOM 679 C CA . TYR A 1 84 ? -12.410 -11.218 -5.990 1.00 70.81 84 TYR A CA 1
ATOM 680 C C . TYR A 1 84 ? -11.907 -11.760 -4.641 1.00 70.81 84 TYR A C 1
ATOM 682 O O . TYR A 1 84 ? -10.796 -11.435 -4.224 1.00 70.81 84 TYR A O 1
ATOM 690 N N . GLY A 1 85 ? -12.690 -12.629 -3.993 1.00 73.50 85 GLY A N 1
ATOM 691 C CA . GLY A 1 85 ? -12.350 -13.284 -2.729 1.00 73.50 85 GLY A CA 1
ATOM 692 C C . GLY A 1 85 ? -13.189 -12.793 -1.545 1.00 73.50 85 GLY A C 1
ATOM 693 O O . GLY A 1 85 ? -14.162 -12.054 -1.732 1.00 73.50 85 GLY A O 1
ATOM 694 N N . PRO A 1 86 ? -12.832 -13.206 -0.318 1.00 78.75 86 PRO A N 1
ATOM 695 C CA . PRO A 1 86 ? -13.631 -12.895 0.849 1.00 78.75 86 PRO A CA 1
ATOM 696 C C . PRO A 1 86 ? -13.483 -11.430 1.231 1.00 78.75 86 PRO A C 1
ATOM 698 O O . PRO A 1 86 ? -12.390 -10.859 1.195 1.00 78.75 86 PRO A O 1
ATOM 701 N N . VAL A 1 87 ? -14.588 -10.852 1.681 1.00 84.06 87 VAL A N 1
ATOM 702 C CA . VAL A 1 87 ? -14.604 -9.571 2.374 1.00 84.06 87 VAL A CA 1
ATOM 703 C C . VAL A 1 87 ? -13.881 -9.724 3.699 1.00 84.06 87 VAL A C 1
ATOM 705 O O . VAL A 1 87 ? -14.060 -10.701 4.434 1.00 84.06 87 VAL A O 1
ATOM 708 N N . ARG A 1 88 ? -13.043 -8.741 4.006 1.00 88.06 88 ARG A N 1
ATOM 709 C CA . ARG A 1 88 ? -12.173 -8.760 5.182 1.00 88.06 88 ARG A CA 1
ATOM 710 C C . ARG A 1 88 ? -12.374 -7.504 6.001 1.00 88.06 88 ARG A C 1
ATOM 712 O O . ARG A 1 88 ? -12.850 -6.496 5.491 1.00 88.06 88 ARG A O 1
ATOM 719 N N . TYR A 1 89 ? -11.998 -7.550 7.271 1.00 89.12 89 TYR A N 1
ATOM 720 C CA . TYR A 1 89 ? -11.943 -6.356 8.104 1.00 89.12 89 TYR A CA 1
ATOM 721 C C . TYR A 1 89 ? -10.613 -6.223 8.837 1.00 89.12 89 TYR A C 1
ATOM 723 O O . TYR A 1 89 ? -9.969 -7.218 9.183 1.00 89.12 89 TYR A O 1
ATOM 731 N N . LEU A 1 90 ? -10.250 -4.970 9.097 1.00 91.12 90 LEU A N 1
ATOM 732 C CA . LEU A 1 90 ? -9.134 -4.556 9.934 1.00 91.12 90 LEU A CA 1
ATOM 733 C C . LEU A 1 90 ? -9.682 -3.913 11.206 1.00 91.12 90 LEU A C 1
ATOM 735 O O . LEU A 1 90 ? -10.537 -3.028 11.158 1.00 91.12 90 LEU A O 1
ATOM 739 N N . GLN A 1 91 ? -9.182 -4.346 12.354 1.00 91.06 91 GLN A N 1
ATOM 740 C CA . GLN A 1 91 ? -9.501 -3.778 13.653 1.00 91.06 91 GLN A CA 1
ATOM 741 C C . GLN A 1 91 ? -8.934 -2.365 13.783 1.00 91.06 91 GLN A C 1
ATOM 743 O O . GLN A 1 91 ? -7.757 -2.118 13.499 1.00 91.06 91 GLN A O 1
ATOM 748 N N . ALA A 1 92 ? -9.772 -1.459 14.289 1.00 91.06 92 ALA A N 1
ATOM 749 C CA . ALA A 1 92 ? -9.370 -0.110 14.660 1.00 91.06 92 ALA A CA 1
ATOM 750 C C . ALA A 1 92 ? -8.150 -0.117 15.595 1.00 91.06 92 ALA A C 1
ATOM 752 O O . ALA A 1 92 ? -7.980 -1.011 16.431 1.00 91.06 92 ALA A O 1
ATOM 753 N N . GLY A 1 93 ? -7.312 0.911 15.486 1.00 89.19 93 GLY A N 1
ATOM 754 C CA . GLY A 1 93 ? -6.095 1.015 16.282 1.00 89.19 93 GLY A CA 1
ATOM 755 C C . GLY A 1 93 ? -4.990 0.121 15.729 1.00 89.19 93 GLY A C 1
ATOM 756 O O . GLY A 1 93 ? -4.277 0.542 14.829 1.00 89.19 93 GLY A O 1
ATOM 757 N N . ASN A 1 94 ? -4.822 -1.092 16.263 1.00 86.31 94 ASN A N 1
ATOM 758 C CA . ASN A 1 94 ? -3.608 -1.885 16.030 1.00 86.31 94 ASN A CA 1
ATOM 759 C C . ASN A 1 94 ? -3.417 -2.306 14.560 1.00 86.31 94 ASN A C 1
ATOM 761 O O . ASN A 1 94 ? -2.345 -2.096 14.003 1.00 86.31 94 ASN A O 1
ATOM 765 N N . GLU A 1 95 ? -4.428 -2.894 13.915 1.00 92.50 95 GLU A N 1
ATOM 766 C CA . GLU A 1 95 ? -4.256 -3.441 12.558 1.00 92.50 95 GLU A CA 1
ATOM 767 C C . GLU A 1 95 ? -4.217 -2.334 11.497 1.00 92.50 95 GLU A C 1
ATOM 769 O O . GLU A 1 95 ? -3.333 -2.333 10.641 1.00 92.50 95 GLU A O 1
ATOM 774 N N . VAL A 1 96 ? -5.122 -1.353 11.593 1.00 94.25 96 VAL A N 1
ATOM 775 C CA . VAL A 1 96 ? -5.123 -0.170 10.713 1.00 94.25 96 VAL A CA 1
ATOM 776 C C . VAL A 1 96 ? -3.849 0.664 10.919 1.00 94.25 96 VAL A C 1
ATOM 778 O O . VAL A 1 96 ? -3.219 1.072 9.947 1.00 94.25 96 VAL A O 1
ATOM 781 N N . GLY A 1 97 ? -3.418 0.852 12.169 1.00 95.00 97 GLY A N 1
ATOM 782 C CA . GLY A 1 97 ? -2.198 1.584 12.512 1.00 95.00 97 GLY A CA 1
ATOM 783 C C . GLY A 1 97 ? -0.928 0.912 11.997 1.00 95.00 97 GLY A C 1
ATOM 784 O O . GLY A 1 97 ? -0.065 1.590 11.459 1.00 95.00 97 GLY A O 1
ATOM 785 N N . GLN A 1 98 ? -0.833 -0.421 12.055 1.00 94.81 98 GLN A N 1
ATOM 786 C CA . GLN A 1 98 ? 0.306 -1.143 11.474 1.00 94.81 98 GLN A CA 1
ATOM 787 C C . GLN A 1 98 ? 0.441 -0.916 9.966 1.00 94.81 98 GLN A C 1
ATOM 789 O O . GLN A 1 98 ? 1.561 -0.791 9.467 1.00 94.81 98 GLN A O 1
ATOM 794 N N . ILE A 1 99 ? -0.683 -0.880 9.243 1.00 95.31 99 ILE A N 1
ATOM 795 C CA . ILE A 1 99 ? -0.676 -0.574 7.812 1.00 95.31 99 ILE A CA 1
ATOM 796 C C . ILE A 1 99 ? -0.235 0.869 7.585 1.00 95.31 99 ILE A C 1
ATOM 798 O O . ILE A 1 99 ? 0.669 1.083 6.780 1.00 95.31 99 ILE A O 1
ATOM 802 N N . LEU A 1 100 ? -0.795 1.825 8.333 1.00 97.44 100 LEU A N 1
ATOM 803 C CA . LEU A 1 100 ? -0.395 3.228 8.246 1.00 97.44 100 LEU A CA 1
ATOM 804 C C . LEU A 1 100 ? 1.106 3.412 8.504 1.00 97.44 100 LEU A C 1
ATOM 806 O O . LEU A 1 100 ? 1.789 4.026 7.693 1.00 97.44 100 LEU A O 1
ATOM 810 N N . ASP A 1 101 ? 1.644 2.819 9.569 1.00 97.19 101 ASP A N 1
ATOM 811 C CA . ASP A 1 101 ? 3.077 2.869 9.875 1.00 97.19 101 ASP A CA 1
ATOM 812 C C . ASP A 1 101 ? 3.918 2.305 8.722 1.00 97.19 101 ASP A C 1
ATOM 814 O O . ASP A 1 101 ? 4.985 2.827 8.406 1.00 97.19 101 ASP A O 1
ATOM 818 N N . GLY A 1 102 ? 3.456 1.216 8.096 1.00 96.88 102 GLY A N 1
ATOM 819 C CA . GLY A 1 102 ? 4.099 0.632 6.921 1.00 96.88 102 GLY A CA 1
ATOM 820 C C . GLY A 1 102 ? 4.080 1.564 5.709 1.00 96.88 102 GLY A C 1
ATOM 821 O O . GLY A 1 102 ? 5.101 1.680 5.033 1.00 96.88 102 GLY A O 1
ATOM 822 N N . LEU A 1 103 ? 2.953 2.234 5.457 1.00 97.94 103 LEU A N 1
ATOM 823 C CA . LEU A 1 103 ? 2.825 3.231 4.396 1.00 97.94 103 LEU A CA 1
ATOM 824 C C . LEU A 1 103 ? 3.770 4.407 4.671 1.00 97.94 103 LEU A C 1
ATOM 826 O O . LEU A 1 103 ? 4.664 4.668 3.878 1.00 97.94 103 LEU A O 1
ATOM 830 N N . LEU A 1 104 ? 3.688 5.047 5.837 1.00 98.12 104 LEU A N 1
ATOM 831 C CA . LEU A 1 104 ? 4.551 6.183 6.187 1.00 98.12 104 LEU A CA 1
ATOM 832 C C . LEU A 1 104 ? 6.052 5.845 6.098 1.00 98.12 104 LEU A C 1
ATOM 834 O O . LEU A 1 104 ? 6.852 6.674 5.667 1.00 98.12 104 LEU A O 1
ATOM 838 N N . GLU A 1 105 ? 6.443 4.620 6.454 1.00 97.69 105 GLU A N 1
ATOM 839 C CA . GLU A 1 105 ? 7.825 4.140 6.342 1.00 97.69 105 GLU A CA 1
ATOM 840 C C . GLU A 1 105 ? 8.260 3.856 4.886 1.00 97.69 105 GLU A C 1
ATOM 842 O O . GLU A 1 105 ? 9.426 4.089 4.521 1.00 97.69 105 GLU A O 1
ATOM 847 N N . LEU A 1 106 ? 7.341 3.370 4.040 1.00 97.69 106 LEU A N 1
ATOM 848 C CA . LEU A 1 106 ? 7.567 3.247 2.600 1.00 97.69 106 LEU A CA 1
ATOM 849 C C . LEU A 1 106 ? 7.759 4.629 1.974 1.00 97.69 106 LEU A C 1
ATOM 851 O O . LEU A 1 106 ? 8.766 4.818 1.293 1.00 97.69 106 LEU A O 1
ATOM 855 N N . SER A 1 107 ? 6.882 5.586 2.294 1.00 97.81 107 SER A N 1
ATOM 856 C CA . SER A 1 107 ? 6.777 6.938 1.720 1.00 97.81 107 SER A CA 1
ATOM 857 C C . SER A 1 107 ? 6.430 6.967 0.225 1.00 97.81 107 SER A C 1
ATOM 859 O O . SER A 1 107 ? 6.653 5.994 -0.496 1.00 97.81 107 SER A O 1
ATOM 861 N N . GLN A 1 108 ? 5.938 8.115 -0.251 1.00 97.62 108 GLN A N 1
ATOM 862 C CA . GLN A 1 108 ? 5.688 8.349 -1.677 1.00 97.62 108 GLN A CA 1
ATOM 863 C C . GLN A 1 108 ? 6.964 8.133 -2.505 1.00 97.62 108 GLN A C 1
ATOM 865 O O . GLN A 1 108 ? 6.953 7.375 -3.470 1.00 97.62 108 GLN A O 1
ATOM 870 N N . GLU A 1 109 ? 8.093 8.701 -2.068 1.00 97.25 109 GLU A N 1
ATOM 871 C CA . GLU A 1 109 ? 9.393 8.519 -2.728 1.00 97.25 109 GLU A CA 1
ATOM 872 C C . GLU A 1 109 ? 9.772 7.030 -2.825 1.00 97.25 109 GLU A C 1
ATOM 874 O O . GLU A 1 109 ? 10.342 6.571 -3.814 1.00 97.25 109 GLU A O 1
ATOM 879 N N . GLY A 1 110 ? 9.457 6.231 -1.801 1.00 97.06 110 GLY A N 1
ATOM 880 C CA . GLY A 1 110 ? 9.698 4.790 -1.835 1.00 97.06 110 GLY A CA 1
ATOM 881 C C . GLY A 1 110 ? 8.824 4.068 -2.855 1.00 97.06 110 GLY A C 1
ATOM 882 O O . GLY A 1 110 ? 9.324 3.186 -3.556 1.00 97.06 110 GLY A O 1
ATOM 883 N N . LEU A 1 111 ? 7.553 4.451 -2.976 1.00 96.44 111 LEU A N 1
ATOM 884 C CA . LEU A 1 111 ? 6.650 3.915 -3.992 1.00 96.44 111 LEU A CA 1
ATOM 885 C C . LEU A 1 111 ? 7.112 4.278 -5.413 1.00 96.44 111 LEU A C 1
ATOM 887 O O . LEU A 1 111 ? 7.233 3.391 -6.257 1.00 96.44 111 LEU A O 1
ATOM 891 N N . GLU A 1 112 ? 7.442 5.547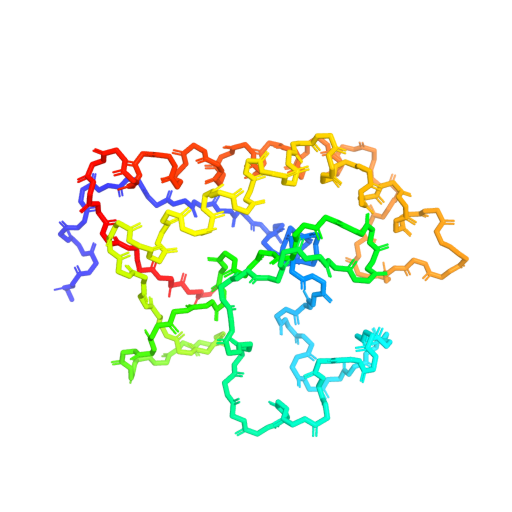 -5.661 1.00 96.31 112 GLU A N 1
ATOM 892 C CA . GLU A 1 112 ? 7.980 6.024 -6.943 1.00 96.31 112 GLU A CA 1
ATOM 893 C C . GLU A 1 112 ? 9.262 5.269 -7.311 1.00 96.31 112 GLU A C 1
ATOM 895 O O . GLU A 1 112 ? 9.415 4.759 -8.423 1.00 96.31 112 GLU A O 1
ATOM 900 N N . ASN A 1 113 ? 10.162 5.092 -6.341 1.00 95.50 113 ASN A N 1
ATOM 901 C CA . ASN A 1 113 ? 11.372 4.304 -6.530 1.00 95.50 113 ASN A CA 1
ATOM 902 C C . ASN A 1 113 ? 11.071 2.840 -6.893 1.00 95.50 113 ASN A C 1
ATOM 904 O O . ASN A 1 113 ? 11.811 2.257 -7.689 1.00 95.50 113 ASN A O 1
ATOM 908 N N . ARG A 1 114 ? 10.017 2.221 -6.339 1.00 94.19 114 ARG A N 1
ATOM 909 C CA . ARG A 1 114 ? 9.589 0.868 -6.744 1.00 94.19 114 ARG A CA 1
ATOM 910 C C . ARG A 1 114 ? 9.088 0.845 -8.177 1.00 94.19 114 ARG A C 1
ATOM 912 O O . ARG A 1 114 ? 9.488 -0.047 -8.923 1.00 94.19 114 ARG A O 1
ATOM 919 N N . PHE A 1 115 ? 8.270 1.824 -8.555 1.00 93.88 115 PHE A N 1
ATOM 920 C CA . PHE A 1 115 ? 7.755 1.962 -9.913 1.00 93.88 115 PHE A CA 1
ATOM 921 C C . PHE A 1 115 ? 8.900 2.070 -10.927 1.00 93.88 115 PHE A C 1
ATOM 923 O O . PHE A 1 115 ? 8.998 1.256 -11.844 1.00 93.88 115 PHE A O 1
ATOM 930 N N . ILE A 1 116 ? 9.830 3.004 -10.702 1.00 93.44 116 ILE A N 1
ATOM 931 C CA . ILE A 1 116 ? 10.988 3.237 -11.576 1.00 93.44 116 ILE A CA 1
ATOM 932 C C . ILE A 1 116 ? 11.885 1.995 -11.646 1.00 93.44 116 ILE A C 1
ATOM 934 O O . ILE A 1 116 ? 12.337 1.601 -12.720 1.00 93.44 116 ILE A O 1
ATOM 938 N N . LYS A 1 117 ? 12.150 1.341 -10.508 1.00 91.44 117 LYS A N 1
ATOM 939 C CA . LYS A 1 117 ? 12.965 0.118 -10.489 1.00 91.44 117 LYS A CA 1
ATOM 940 C C . LYS A 1 117 ? 12.316 -1.025 -11.257 1.00 91.44 117 LYS A C 1
ATOM 942 O O . LYS A 1 117 ? 13.042 -1.797 -11.876 1.00 91.44 117 LYS A O 1
ATOM 947 N N . GLU A 1 118 ? 10.995 -1.177 -11.180 1.00 89.94 118 GLU A N 1
ATOM 948 C CA . GLU A 1 118 ? 10.277 -2.196 -11.944 1.00 89.94 118 GLU A CA 1
ATOM 949 C C . GLU A 1 118 ? 10.312 -1.886 -13.442 1.00 89.94 118 GLU A C 1
ATOM 951 O O . GLU A 1 118 ? 10.686 -2.765 -14.216 1.00 89.94 118 GLU A O 1
ATOM 956 N N . SER A 1 119 ? 10.011 -0.644 -13.838 1.00 91.50 119 SER A N 1
ATOM 957 C CA . SER A 1 119 ? 9.957 -0.226 -15.246 1.00 91.50 119 SER A CA 1
ATOM 958 C C . SER A 1 119 ? 11.301 -0.365 -15.970 1.00 91.50 119 SER A C 1
ATOM 960 O O . SER A 1 119 ? 11.342 -0.637 -17.168 1.00 91.50 119 SER A O 1
ATOM 962 N N . GLN A 1 120 ? 12.413 -0.247 -15.238 1.00 92.19 120 GLN A N 1
ATOM 963 C CA . GLN A 1 120 ? 13.775 -0.379 -15.764 1.00 92.19 120 GLN A CA 1
ATOM 964 C C . GLN A 1 120 ? 14.302 -1.824 -15.814 1.00 92.19 120 GLN A C 1
ATOM 966 O O . GLN A 1 120 ? 15.436 -2.050 -16.254 1.00 92.19 120 GLN A O 1
ATOM 971 N N . LYS A 1 121 ? 13.539 -2.827 -15.352 1.00 88.12 121 LYS A N 1
ATOM 972 C CA . LYS A 1 121 ? 13.978 -4.229 -15.429 1.00 88.12 121 LYS A CA 1
ATOM 973 C C . LYS A 1 121 ? 14.119 -4.681 -16.889 1.00 88.12 121 LYS A C 1
ATOM 975 O O . LYS A 1 121 ? 13.358 -4.242 -17.742 1.00 88.12 121 LYS A O 1
ATOM 980 N N . PRO A 1 122 ? 15.007 -5.653 -17.186 1.00 88.81 122 PRO A N 1
ATOM 981 C CA . PRO A 1 122 ? 15.085 -6.253 -18.521 1.00 88.81 122 PRO A CA 1
ATOM 982 C C . PRO A 1 122 ? 13.768 -6.886 -18.990 1.00 88.81 122 PRO A C 1
ATOM 984 O O . PRO A 1 122 ? 13.499 -6.930 -20.183 1.00 88.81 122 PRO A O 1
ATOM 987 N N . ASN A 1 123 ? 12.973 -7.390 -18.041 1.00 84.25 123 ASN A N 1
ATOM 988 C CA . ASN A 1 123 ? 11.634 -7.926 -18.256 1.00 84.25 123 ASN A CA 1
ATOM 989 C C . ASN A 1 123 ? 10.724 -7.333 -17.171 1.00 84.25 123 ASN A C 1
ATOM 991 O O . ASN A 1 123 ? 10.585 -7.958 -16.112 1.00 84.25 123 ASN A O 1
ATOM 995 N N . PRO A 1 124 ? 10.188 -6.118 -17.374 1.00 87.12 124 PRO A N 1
ATOM 996 C CA . PRO A 1 124 ? 9.260 -5.531 -16.426 1.00 87.12 124 PRO A CA 1
ATOM 997 C C . PRO A 1 124 ? 7.939 -6.303 -16.470 1.00 87.12 124 PRO A C 1
ATOM 999 O O . PRO A 1 124 ? 7.644 -7.045 -17.414 1.00 87.12 124 PRO A O 1
ATOM 1002 N N . VAL A 1 125 ? 7.135 -6.143 -15.429 1.00 82.50 125 VAL A N 1
ATOM 1003 C CA . VAL A 1 125 ? 5.807 -6.747 -15.349 1.00 82.50 125 VAL A CA 1
ATOM 1004 C C . VAL A 1 125 ? 4.940 -6.376 -16.579 1.00 82.50 125 VAL A C 1
ATOM 1006 O O . VAL A 1 125 ? 4.704 -5.202 -16.826 1.00 82.50 125 VAL A O 1
ATOM 1009 N N . PRO A 1 126 ? 4.409 -7.334 -17.358 1.00 81.31 126 PRO A N 1
ATOM 1010 C CA . PRO A 1 126 ? 3.863 -7.037 -18.689 1.00 81.31 126 PRO A CA 1
ATOM 1011 C C . PRO A 1 126 ? 2.440 -6.452 -18.720 1.00 81.31 126 PRO A C 1
ATOM 1013 O O . PRO A 1 126 ? 1.975 -6.087 -19.794 1.00 81.31 126 PRO A O 1
ATOM 1016 N N . TRP A 1 127 ? 1.712 -6.418 -17.599 1.00 81.38 127 TRP A N 1
ATOM 1017 C CA . TRP A 1 127 ? 0.331 -5.901 -17.548 1.00 81.38 127 TRP A CA 1
ATOM 1018 C C . TRP A 1 127 ? 0.229 -4.445 -17.092 1.00 81.38 127 TRP A C 1
ATOM 1020 O O . TRP A 1 127 ? -0.870 -3.904 -17.103 1.00 81.38 127 TRP A O 1
ATOM 1030 N N . ILE A 1 128 ? 1.345 -3.835 -16.694 1.00 85.56 128 ILE A N 1
ATOM 1031 C CA . ILE A 1 128 ? 1.427 -2.396 -16.448 1.00 85.56 128 ILE A CA 1
ATOM 1032 C C . ILE A 1 128 ? 1.923 -1.755 -17.742 1.00 85.56 128 ILE A C 1
ATOM 1034 O O . ILE A 1 128 ? 2.907 -2.220 -18.324 1.00 85.56 128 ILE A O 1
ATOM 1038 N N . ASP A 1 129 ? 1.238 -0.712 -18.207 1.00 88.44 129 ASP A N 1
ATOM 1039 C CA . ASP A 1 129 ? 1.697 0.069 -19.353 1.00 88.44 129 ASP A CA 1
ATOM 1040 C C . ASP A 1 129 ? 2.815 1.020 -18.916 1.00 88.44 129 ASP A C 1
ATOM 1042 O O . ASP A 1 129 ? 2.593 2.173 -18.570 1.00 88.44 129 ASP A O 1
ATOM 1046 N N . TRP A 1 130 ? 4.051 0.523 -18.917 1.00 89.81 130 TRP A N 1
ATOM 1047 C CA . TRP A 1 130 ? 5.230 1.320 -18.560 1.00 89.81 130 TRP A CA 1
ATOM 1048 C C . TRP A 1 130 ? 5.566 2.424 -19.566 1.00 89.81 130 TRP A C 1
ATOM 1050 O O . TRP A 1 130 ? 6.496 3.189 -19.318 1.00 89.81 130 TRP A O 1
ATOM 1060 N N . SER A 1 131 ? 4.883 2.465 -20.715 1.00 88.50 131 SER A N 1
ATOM 1061 C CA . SER A 1 131 ? 5.042 3.541 -21.692 1.00 88.50 131 SER A CA 1
ATOM 1062 C C . SER A 1 131 ? 4.134 4.737 -21.415 1.00 88.50 131 SER A C 1
ATOM 1064 O O . SER A 1 131 ? 4.349 5.795 -2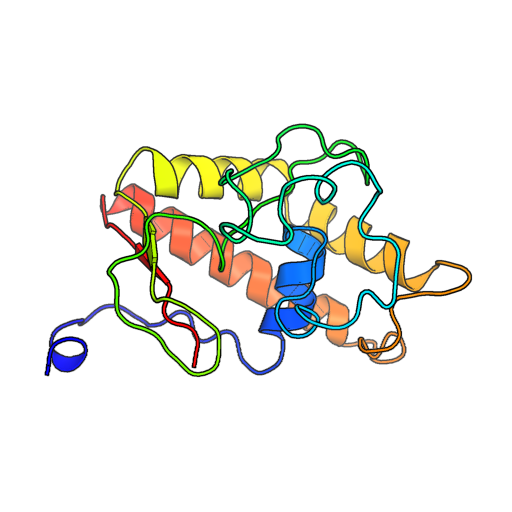2.004 1.00 88.50 131 SER A O 1
ATOM 1066 N N . ASP A 1 132 ? 3.161 4.582 -20.515 1.00 91.19 132 ASP A N 1
ATOM 1067 C CA . ASP A 1 132 ? 2.312 5.668 -20.049 1.00 91.19 132 ASP A CA 1
ATOM 1068 C C . ASP A 1 132 ? 3.077 6.540 -19.042 1.00 91.19 132 ASP A C 1
ATOM 1070 O O . ASP A 1 132 ? 3.347 6.139 -17.907 1.00 91.19 132 ASP A O 1
ATOM 1074 N N . GLU A 1 133 ? 3.452 7.743 -19.478 1.00 88.00 133 GLU A N 1
ATOM 1075 C CA . GLU A 1 133 ? 4.192 8.708 -18.662 1.00 88.00 133 GLU A CA 1
ATOM 1076 C C . GLU A 1 133 ? 3.354 9.247 -17.487 1.00 88.00 133 GLU A C 1
ATOM 1078 O O . GLU A 1 133 ? 3.930 9.621 -16.468 1.00 88.00 133 GLU A O 1
ATOM 1083 N N . GLU A 1 134 ? 2.018 9.228 -17.580 1.00 90.81 134 GLU A N 1
ATOM 1084 C CA . GLU A 1 134 ? 1.115 9.690 -16.513 1.00 90.81 134 GLU A CA 1
ATOM 1085 C C . GLU A 1 134 ? 0.882 8.614 -15.436 1.00 90.81 134 GLU A C 1
ATOM 1087 O O . GLU A 1 134 ? 0.392 8.905 -14.344 1.00 90.81 134 GLU A O 1
ATOM 1092 N N . MET A 1 135 ? 1.258 7.357 -15.703 1.00 90.75 135 MET A N 1
ATOM 1093 C CA . MET A 1 135 ? 1.021 6.230 -14.796 1.00 90.75 135 MET A CA 1
ATOM 1094 C C . MET A 1 135 ? 1.642 6.453 -13.413 1.00 90.75 135 MET A C 1
ATOM 1096 O O . MET A 1 135 ? 1.024 6.103 -12.407 1.00 90.75 135 MET A O 1
ATOM 1100 N N . ILE A 1 136 ? 2.849 7.026 -13.343 1.00 92.50 136 ILE A N 1
ATOM 1101 C CA . ILE A 1 136 ? 3.515 7.286 -12.061 1.00 92.50 136 ILE A CA 1
ATOM 1102 C C . ILE A 1 136 ? 2.774 8.345 -11.240 1.00 92.50 136 ILE A C 1
ATOM 1104 O O . ILE A 1 136 ? 2.613 8.152 -10.037 1.00 92.50 136 ILE A O 1
ATOM 1108 N N . ASP A 1 137 ? 2.257 9.391 -11.889 1.00 92.06 137 ASP A N 1
ATOM 1109 C CA . ASP A 1 137 ? 1.485 10.446 -11.231 1.00 92.06 137 ASP A CA 1
ATOM 1110 C C . ASP A 1 137 ? 0.190 9.857 -10.657 1.00 92.06 137 ASP A C 1
ATOM 1112 O O . ASP A 1 137 ? -0.081 10.009 -9.467 1.00 92.06 137 ASP A O 1
ATOM 1116 N N . TYR A 1 138 ? -0.532 9.045 -11.444 1.00 90.50 138 TYR A N 1
ATOM 1117 C CA . TYR A 1 138 ? -1.706 8.319 -10.950 1.00 90.50 138 TYR A CA 1
ATOM 1118 C C . TYR A 1 138 ? -1.370 7.394 -9.768 1.00 90.50 138 TYR A C 1
ATOM 1120 O O . TYR A 1 138 ? -2.135 7.317 -8.808 1.00 90.50 138 TYR A O 1
ATOM 1128 N N . MET A 1 139 ? -0.242 6.673 -9.809 1.00 91.56 139 MET A N 1
ATOM 1129 C CA . MET A 1 139 ? 0.155 5.778 -8.709 1.00 91.56 139 MET A CA 1
ATOM 1130 C C . MET A 1 139 ? 0.462 6.551 -7.428 1.00 91.56 139 MET A C 1
ATOM 1132 O O . MET A 1 139 ? 0.100 6.104 -6.338 1.00 91.56 139 MET A O 1
ATOM 1136 N N . THR A 1 140 ? 1.130 7.690 -7.561 1.00 93.62 140 THR A N 1
ATOM 1137 C CA . THR A 1 140 ? 1.458 8.575 -6.449 1.00 93.62 140 THR A CA 1
ATOM 1138 C C . THR A 1 140 ? 0.203 9.201 -5.842 1.00 93.62 140 THR A C 1
ATOM 1140 O O . THR A 1 140 ? 0.064 9.200 -4.618 1.00 93.62 140 THR A O 1
ATOM 1143 N N . ASP A 1 141 ? -0.741 9.653 -6.668 1.00 93.31 141 ASP A N 1
ATOM 1144 C CA . ASP A 1 141 ? -2.014 10.201 -6.196 1.00 93.31 141 ASP A CA 1
ATOM 1145 C C . ASP A 1 141 ? -2.807 9.149 -5.411 1.00 93.31 141 ASP A C 1
ATOM 1147 O O . ASP A 1 141 ? -3.168 9.389 -4.258 1.00 93.31 141 ASP A O 1
ATOM 1151 N N . TYR A 1 142 ? -2.965 7.934 -5.951 1.00 92.81 142 TYR A N 1
A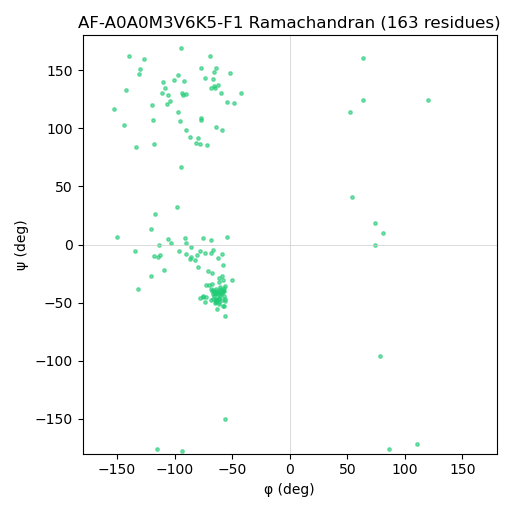TOM 1152 C CA . TYR A 1 142 ? -3.635 6.853 -5.219 1.00 92.81 142 TYR A CA 1
ATOM 1153 C C . TYR A 1 142 ? -2.926 6.490 -3.922 1.00 92.81 142 TYR A C 1
ATOM 1155 O O . TYR A 1 142 ? -3.571 6.187 -2.922 1.00 92.81 142 TYR A O 1
ATOM 1163 N N . TYR A 1 143 ? -1.596 6.492 -3.916 1.00 95.50 143 TYR A N 1
ATOM 1164 C CA . TYR A 1 143 ? -0.840 6.229 -2.704 1.00 95.50 143 TYR A CA 1
ATOM 1165 C C . TYR A 1 143 ? -1.131 7.257 -1.614 1.00 95.50 143 TYR A C 1
ATOM 1167 O O . TYR A 1 143 ? -1.360 6.872 -0.466 1.00 95.50 143 TYR A O 1
ATOM 1175 N N . ASN A 1 144 ? -1.170 8.538 -1.974 1.00 95.44 144 ASN A N 1
ATOM 1176 C CA . ASN A 1 144 ? -1.497 9.609 -1.043 1.00 95.44 144 ASN A CA 1
ATOM 1177 C C . ASN A 1 144 ? -2.944 9.492 -0.546 1.00 95.44 144 ASN A C 1
ATOM 1179 O O . ASN A 1 144 ? -3.171 9.577 0.658 1.00 95.44 144 ASN A O 1
ATOM 1183 N N . GLU A 1 145 ? -3.901 9.169 -1.421 1.00 94.25 145 GLU A N 1
ATOM 1184 C CA . GLU A 1 145 ? -5.287 8.904 -1.013 1.00 94.25 145 GLU A CA 1
ATOM 1185 C C . GLU A 1 145 ? -5.393 7.724 -0.033 1.00 94.25 145 GLU A C 1
ATOM 1187 O O . GLU A 1 145 ? -6.127 7.794 0.954 1.00 94.25 145 GLU A O 1
ATOM 1192 N N . ILE A 1 146 ? -4.633 6.644 -0.257 1.00 94.69 146 ILE A N 1
ATOM 1193 C CA . ILE A 1 146 ? -4.569 5.504 0.666 1.00 94.69 146 ILE A CA 1
ATOM 1194 C C . ILE A 1 146 ? -3.997 5.953 2.014 1.00 94.69 146 ILE A C 1
ATOM 1196 O O . ILE A 1 146 ? -4.568 5.621 3.054 1.00 94.69 146 ILE A O 1
ATOM 1200 N N . VAL A 1 147 ? -2.888 6.698 2.025 1.00 97.06 147 VAL A N 1
ATOM 1201 C CA . VAL A 1 147 ? -2.291 7.215 3.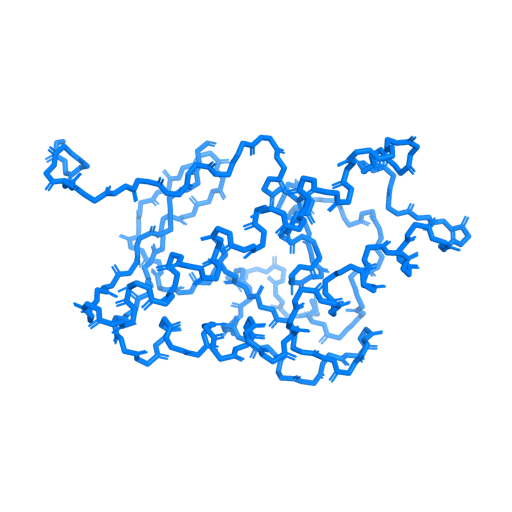266 1.00 97.06 147 VAL A CA 1
ATOM 1202 C C . VAL A 1 147 ? -3.309 8.057 4.032 1.00 97.06 147 VAL A C 1
ATOM 1204 O O . VAL A 1 147 ? -3.599 7.729 5.183 1.00 97.06 147 VAL A O 1
ATOM 1207 N N . ASP A 1 148 ? -3.922 9.048 3.385 1.00 95.88 148 ASP A N 1
ATOM 1208 C CA . ASP A 1 148 ? -4.920 9.940 3.985 1.00 95.88 148 ASP A CA 1
ATOM 1209 C C . ASP A 1 148 ? -6.120 9.165 4.551 1.00 95.88 148 ASP A C 1
ATOM 1211 O O . ASP A 1 148 ? -6.638 9.472 5.635 1.00 95.88 148 ASP A O 1
ATOM 1215 N N . TYR A 1 149 ? -6.553 8.117 3.845 1.00 94.38 149 TYR A N 1
ATOM 1216 C CA . TYR A 1 149 ? -7.640 7.252 4.283 1.00 94.38 149 TYR A CA 1
ATOM 1217 C C . TYR A 1 149 ? -7.289 6.492 5.568 1.00 94.38 149 TYR A C 1
ATOM 1219 O O . TYR A 1 149 ? -8.064 6.482 6.531 1.00 94.38 149 TYR A O 1
ATOM 1227 N N . TYR A 1 150 ? -6.100 5.886 5.615 1.00 95.06 150 TYR A N 1
ATOM 1228 C CA . TYR A 1 150 ? -5.618 5.172 6.796 1.00 95.06 150 TYR A CA 1
ATOM 1229 C C . TYR A 1 150 ? -5.323 6.123 7.964 1.00 95.06 150 TYR A C 1
ATOM 1231 O O . TYR A 1 150 ? -5.661 5.796 9.103 1.00 95.06 150 TYR A O 1
ATOM 1239 N N . GLU A 1 151 ? -4.769 7.310 7.709 1.00 96.25 151 GLU A N 1
ATOM 1240 C CA . GLU A 1 151 ? -4.579 8.356 8.720 1.00 96.25 151 GLU A CA 1
ATOM 1241 C C . GLU A 1 151 ? -5.909 8.772 9.348 1.00 96.25 151 GLU A C 1
ATOM 1243 O O . GLU A 1 151 ? -6.040 8.810 10.577 1.00 96.25 151 GLU A O 1
ATOM 1248 N N . THR A 1 152 ? -6.922 9.020 8.516 1.00 95.19 152 THR A N 1
ATOM 1249 C CA . THR A 1 152 ? -8.271 9.368 8.970 1.00 95.19 152 THR A CA 1
ATOM 1250 C C . THR A 1 152 ? -8.872 8.241 9.806 1.00 95.19 152 THR A C 1
ATOM 1252 O O . THR A 1 152 ? -9.363 8.484 10.910 1.00 95.19 152 THR A O 1
ATOM 1255 N N . ALA A 1 153 ? -8.772 6.994 9.343 1.00 93.94 153 ALA A N 1
ATOM 1256 C CA . ALA A 1 153 ? -9.287 5.836 10.064 1.00 93.94 153 ALA A CA 1
ATOM 1257 C C . ALA A 1 153 ? -8.606 5.637 11.430 1.00 93.94 153 ALA A C 1
ATOM 1259 O O . ALA A 1 153 ? -9.288 5.366 12.421 1.00 93.94 153 ALA A O 1
ATOM 1260 N N . VAL A 1 154 ? -7.284 5.827 11.519 1.00 95.44 154 VAL A N 1
ATOM 1261 C CA . VAL A 1 154 ? -6.546 5.784 12.793 1.00 95.44 154 VAL A CA 1
ATOM 1262 C C . VAL A 1 154 ? -6.989 6.915 13.717 1.00 95.44 154 VAL A C 1
ATOM 1264 O O . VAL A 1 154 ? -7.321 6.661 14.878 1.00 95.44 154 VAL A O 1
ATOM 1267 N N . LYS A 1 155 ? -7.038 8.152 13.209 1.00 95.00 155 LYS A N 1
ATOM 1268 C CA . LYS A 1 155 ? -7.435 9.344 13.971 1.00 95.00 155 LYS A CA 1
ATOM 1269 C C . LYS A 1 155 ? -8.842 9.212 14.552 1.00 95.00 155 LYS A C 1
ATOM 1271 O O . LYS A 1 155 ? -9.077 9.605 15.693 1.00 95.00 155 LYS A O 1
ATOM 1276 N N . GLU A 1 156 ? -9.764 8.648 13.781 1.00 94.44 156 GLU A N 1
ATOM 1277 C CA . GLU A 1 156 ? -11.165 8.466 14.166 1.00 94.44 156 GLU A CA 1
ATOM 1278 C C . GLU A 1 156 ? -11.439 7.129 14.868 1.00 94.44 156 GLU A C 1
ATOM 1280 O O . GLU A 1 156 ? -12.580 6.858 15.238 1.00 94.44 156 GLU A O 1
ATOM 1285 N N . GLN A 1 157 ? -10.408 6.302 15.082 1.00 94.38 157 GLN A N 1
ATOM 1286 C CA . GLN A 1 157 ? -10.511 4.971 15.690 1.00 94.38 157 GLN A CA 1
ATOM 1287 C C . GLN A 1 157 ? -11.527 4.064 14.975 1.00 94.38 157 GLN A C 1
ATOM 1289 O O . GLN A 1 157 ? -12.280 3.317 15.606 1.00 94.38 157 GLN A O 1
ATOM 1294 N N . LYS A 1 158 ? -11.543 4.116 13.641 1.00 91.94 158 LYS A N 1
ATOM 1295 C CA . LYS A 1 158 ? -12.429 3.314 12.797 1.00 91.94 158 LYS A CA 1
ATOM 1296 C C . LYS A 1 158 ? -11.770 1.999 12.391 1.00 91.94 158 LYS A C 1
ATOM 1298 O O . LYS A 1 158 ? -10.576 1.931 12.105 1.00 91.94 158 LYS A O 1
ATOM 1303 N N . ALA A 1 159 ? -12.577 0.942 12.377 1.00 90.56 159 ALA A N 1
ATOM 1304 C CA . ALA A 1 159 ? -12.242 -0.300 11.694 1.00 90.56 159 ALA A CA 1
ATOM 1305 C C . ALA A 1 159 ? -12.450 -0.105 10.187 1.00 90.56 159 ALA A C 1
ATOM 1307 O O . ALA A 1 159 ? -13.305 0.687 9.787 1.00 90.56 159 ALA A O 1
ATOM 1308 N N . LEU A 1 160 ? -11.707 -0.844 9.365 1.00 90.94 160 LEU A N 1
ATOM 1309 C CA . LEU A 1 160 ? -11.859 -0.804 7.910 1.00 90.94 160 LEU A CA 1
ATOM 1310 C C . LEU A 1 160 ? -12.459 -2.108 7.402 1.00 90.94 160 LEU A C 1
ATOM 1312 O O . LEU A 1 160 ? -12.093 -3.184 7.873 1.00 90.94 160 LEU A O 1
ATOM 1316 N N . LEU A 1 161 ? -13.366 -2.003 6.435 1.00 88.56 161 LEU A N 1
ATOM 1317 C CA . LEU A 1 161 ? -13.893 -3.130 5.678 1.00 88.56 161 LEU A CA 1
ATOM 1318 C C . LEU A 1 161 ? -13.227 -3.121 4.301 1.00 88.56 161 LEU A C 1
ATOM 1320 O O . LEU A 1 161 ? -13.305 -2.127 3.588 1.00 88.56 161 LEU A O 1
ATOM 1324 N N . LEU A 1 162 ? -12.577 -4.219 3.936 1.00 85.38 162 LEU A N 1
ATOM 1325 C CA . LEU A 1 162 ? -11.964 -4.404 2.628 1.00 85.38 162 LEU A CA 1
ATOM 1326 C C . LEU A 1 162 ? -12.957 -5.158 1.749 1.00 85.38 162 LEU A C 1
ATOM 1328 O O . LEU A 1 162 ? -13.209 -6.352 1.946 1.00 85.38 162 LEU A O 1
ATOM 1332 N N . TYR A 1 163 ? -13.553 -4.422 0.819 1.00 80.81 163 TYR A N 1
ATOM 1333 C CA . TYR A 1 163 ? -14.591 -4.896 -0.082 1.00 80.81 163 TYR A CA 1
ATOM 1334 C C . TYR A 1 163 ? -14.099 -4.762 -1.524 1.00 80.81 163 TYR A C 1
ATOM 1336 O O . TYR A 1 163 ? -13.974 -3.657 -2.033 1.00 80.81 163 TYR A O 1
ATOM 1344 N N . LEU A 1 164 ? -13.777 -5.889 -2.163 1.00 75.12 164 LEU A N 1
ATOM 1345 C CA . LEU A 1 164 ? -13.291 -5.930 -3.546 1.00 75.12 164 LEU A CA 1
ATOM 1346 C C . LEU A 1 164 ? -14.408 -6.454 -4.454 1.00 75.12 164 LEU A C 1
ATOM 1348 O O . LEU A 1 164 ? -14.974 -7.510 -4.157 1.00 75.12 164 LEU A O 1
ATOM 1352 N N . THR A 1 165 ? -14.728 -5.755 -5.547 1.00 70.00 165 THR A N 1
ATOM 1353 C CA . THR A 1 165 ? -15.840 -6.104 -6.460 1.00 70.00 165 THR A CA 1
ATOM 1354 C C . THR A 1 165 ? -15.507 -6.040 -7.929 1.00 70.00 165 THR A C 1
ATOM 1356 O O . THR A 1 165 ? -14.544 -5.339 -8.299 1.00 70.00 165 THR A O 1
#

pLDDT: mean 78.4, std 19.16, range [36.16, 98.12]

Sequence (165 aa):
MFLSEWENPELDLHKSWREITFLLAGYISAYYNTPQGKIPELIVEKGYKKDFLPFLVIKNSQWDGKPLINAFGAGKDIGYETGYGPVRYLQAGNEVGQILDGLLELSQEGLENRFIKESQKPNPVPWIDWSDEEMIDYMTDYYNEIVDYYETAVKEQKALLLYLT

Foldseek 3Di:
DVVVPDPDDDLDPDPCPQVLLCLQAVDGLVCLPPPPDPSPPPFPPPPNPDADDADQWDAQDPLHGAIRGNLQRDAAFPPPADPRGGKHKAAFDPSLVVRLVSLVRCDLVNSLVSLVVQLPDPDHDPVDPSVPPCVSVSSSVSSVSSNVVSVVRNVVRHMDIRDDD

InterPro domains:
  IPR015068 Protein of unknown function DUF1877 [PF08974] (12-163)
  IPR035944 YfbM-like super family [G3DSA:3.40.1760.10] (2-164)
  IPR035944 YfbM-like super family [SSF111069] (9-164)

Mean predicted aligned error: 8.2 Å

Secondary structure (DSSP, 8-state):
--GGG--SPP----TTHHHHHHHHHSS-STTTT---S---TTS-SS-TTS-S-S-SEESS-TTTSSPEE-TTT-SEEEEEEETTEEEEEE-TTHHHHHHHHHHHHH-HHHHHHHHHHHHTSSS--TTS-TT-TTHHHHHHHHHHHHHHHHHHHHHTT--EEE---

Nearest PDB structures (foldseek):
  4it4-assembly7_E  TM=2.875E-01  e=8.505E+00  Drosophila melanogaster

Organism: NCBI:txid224013

Solvent-accessible surface area (backbone atoms only — not comparable to full-atom values): 9987 Å² total; per-residue (Å²): 138,71,74,85,76,60,91,63,87,76,88,79,66,64,96,55,52,52,61,50,39,28,71,36,45,63,47,57,72,93,44,80,86,54,80,86,60,84,57,65,90,83,67,62,88,74,39,88,82,58,66,70,57,100,51,50,55,46,68,69,30,93,86,77,57,40,36,29,33,34,87,76,63,28,64,51,72,74,87,47,74,47,97,72,43,64,29,18,36,32,52,41,46,65,55,41,39,50,41,39,54,31,50,66,68,31,37,67,69,46,49,52,51,48,52,54,57,42,63,68,38,99,77,41,72,84,88,58,68,79,84,48,82,61,50,61,59,54,50,49,52,52,50,50,54,49,50,54,50,39,51,50,30,44,76,69,57,39,60,48,75,39,78,58,124

Radius of gyration: 15.65 Å; Cα contacts (8 Å, |Δi|>4): 197; chains: 1; bounding box: 44×34×38 Å